Protein AF-A0A427AYY9-F1 (afdb_monomer)

pLDDT: mean 74.45, std 22.21, range [28.59, 97.88]

Solvent-accessible surface area (backbone atoms only — not comparable to full-atom values): 8863 Å² total; per-residue (Å²): 141,77,93,83,83,86,76,81,74,81,71,69,71,65,67,73,61,67,66,52,74,71,54,58,68,61,50,52,57,51,54,48,52,50,50,63,56,51,59,76,70,64,80,89,70,91,90,62,70,50,42,78,85,68,92,80,71,94,70,75,98,59,98,67,84,56,43,71,59,59,67,44,81,47,77,51,76,48,63,39,90,91,44,77,44,35,34,36,39,38,42,37,31,22,34,58,88,79,66,43,79,76,45,77,48,75,48,78,48,75,55,93,66,82,94,49,94,96,49,58,63,70,63,47,53,63,55,55,53,55,66,67,70,77,117

Mean predicted aligned error: 13.27 Å

Organism: Ensete ventricosum (NCBI:txid4639)

Radius of gyration: 23.83 Å; Cα contacts (8 Å, |Δi|>4): 122; chains: 1; bounding box: 73×40×56 Å

Sequence (135 aa):
MDDSSDQEKDINSSSYHHEWVEYASSDDLLARRAQESLKKKLVLEDDFAWGVPSQGLASGDDGSRREKLKYIGGVDISFLKKDPLVSCGALLVLDADTMAVVHEEFEVTRLQVPYVPGFLAFREVCTSSLLYSHQ

Foldseek 3Di:
DDDDDPPPDPPPPPVVVPPCVVVVVVVVVVLVVVCVVVVVVDDDDDPALADQPDPPDPDDDDPSPRHYDFKDKDKDKDADPVHRQWIKIKIFIAGRPPRDTPDIDIDIDGHPDDDDPPRVCVRRVVRVVVVVVVD

InterPro domains:
  IPR007581 Endonuclease V [PF04493] (65-126)
  IPR007581 Endonuclease V [PTHR28511] (11-126)

Nearest PDB structures (foldseek):
  6ozq-assembly1_B  TM=8.750E-01  e=1.635E-06  Mus musculus
  6ozo-assembly1_A  TM=8.698E-01  e=1.443E-06  Mus musculus
  6oze-assembly1_A  TM=8.561E-01  e=2.699E-06  Homo sapiens
  6ozi-assembly1_B  TM=8.891E-01  e=9.581E-05  Ciona intestinalis
  6ozf-assembly1_A  TM=8.448E-01  e=4.811E-05  Thermotoga maritima

Secondary structure (DSSP, 8-state):
------------TTTTTSSSTTTHHHHHHHHHHHHHHHHTT---S---SEE---SS------S--PEEP-EEEEEEEEEETTEEEEEEEEEEEEETTT--EEEEEEEEEE-SS---TT-THHHHHHHHHHHGGG-

Structure (mmCIF, N/CA/C/O backbone):
data_AF-A0A427AYY9-F1
#
_entry.id   AF-A0A427AYY9-F1
#
loop_
_atom_site.group_PDB
_atom_site.id
_atom_site.type_symbol
_atom_site.label_atom_id
_atom_site.label_alt_id
_atom_site.label_comp_id
_atom_site.label_asym_id
_atom_site.label_entity_id
_atom_site.label_seq_id
_atom_site.pdbx_PDB_ins_code
_atom_site.Cartn_x
_atom_site.Cartn_y
_atom_site.Cartn_z
_atom_site.occupancy
_atom_site.B_iso_or_equiv
_atom_site.auth_seq_id
_atom_site.auth_comp_id
_atom_site.auth_asym_id
_atom_site.auth_atom_id
_atom_site.pdbx_PDB_model_num
ATOM 1 N N . MET A 1 1 ? -46.539 -30.674 30.116 1.00 36.81 1 MET A N 1
ATOM 2 C CA . MET A 1 1 ? -46.271 -31.210 28.775 1.00 36.81 1 MET A CA 1
ATOM 3 C C . MET A 1 1 ? -46.635 -30.108 27.791 1.00 36.81 1 MET A C 1
ATOM 5 O O . MET A 1 1 ? -47.792 -30.049 27.404 1.00 36.81 1 MET A O 1
ATOM 9 N N . ASP A 1 2 ? -45.842 -29.109 27.427 1.00 36.94 2 ASP A N 1
ATOM 10 C CA . ASP A 1 2 ? -44.503 -28.557 27.724 1.00 36.94 2 ASP A CA 1
ATOM 11 C C . ASP A 1 2 ? -44.681 -27.057 27.377 1.00 36.94 2 ASP A C 1
ATOM 13 O O . ASP A 1 2 ? -45.418 -26.738 26.446 1.00 36.94 2 ASP A O 1
ATOM 17 N N . ASP A 1 3 ? -44.370 -26.081 28.224 1.00 40.75 3 ASP A N 1
ATOM 18 C CA . ASP A 1 3 ? -43.053 -25.540 28.594 1.00 40.75 3 ASP A CA 1
ATOM 19 C C . ASP A 1 3 ? -42.173 -25.104 27.409 1.00 40.75 3 ASP A C 1
ATOM 21 O O . ASP A 1 3 ? -41.457 -25.914 26.829 1.00 40.75 3 ASP A O 1
ATOM 25 N N . SER A 1 4 ? -42.215 -23.811 27.066 1.00 43.47 4 SER A N 1
ATOM 26 C CA . SER A 1 4 ? -41.038 -22.918 27.062 1.00 43.47 4 SER A CA 1
ATOM 27 C C . SER A 1 4 ? -41.330 -21.644 26.270 1.00 43.47 4 SER A C 1
ATOM 29 O O . SER A 1 4 ? -41.458 -21.632 25.050 1.00 43.47 4 SER A O 1
ATOM 31 N N . SER A 1 5 ? -41.451 -20.556 27.019 1.00 43.19 5 SER A N 1
ATOM 32 C CA . SER A 1 5 ? -41.384 -19.169 26.581 1.00 43.19 5 SER A CA 1
ATOM 33 C C . SER A 1 5 ? -39.963 -18.823 26.130 1.00 43.19 5 SER A C 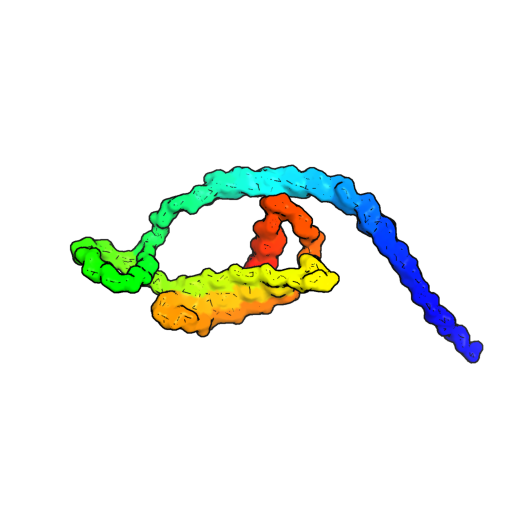1
ATOM 35 O O . SER A 1 5 ? -39.038 -18.893 26.943 1.00 43.19 5 SER A O 1
ATOM 37 N N . ASP A 1 6 ? -39.798 -18.396 24.879 1.00 44.00 6 ASP A N 1
ATOM 38 C CA . ASP A 1 6 ? -38.543 -17.836 24.382 1.00 44.00 6 ASP A CA 1
ATOM 39 C C . ASP A 1 6 ? -38.287 -16.475 25.045 1.00 44.00 6 ASP A C 1
ATOM 41 O O . ASP A 1 6 ? -38.823 -15.435 24.664 1.00 44.00 6 ASP A O 1
ATOM 45 N N . GLN A 1 7 ? -37.477 -16.509 26.102 1.00 39.97 7 GLN A N 1
ATOM 46 C CA . GLN A 1 7 ? -36.834 -15.340 26.683 1.00 39.97 7 GLN A CA 1
ATOM 47 C C . GLN A 1 7 ? -35.759 -14.853 25.708 1.00 39.97 7 GLN A C 1
ATOM 49 O O . GLN A 1 7 ? -34.646 -15.383 25.669 1.00 39.97 7 GLN A O 1
ATOM 54 N N . GLU A 1 8 ? -36.087 -13.820 24.939 1.00 39.59 8 GLU A N 1
ATOM 55 C CA . GLU A 1 8 ? -35.094 -12.971 24.291 1.00 39.59 8 GLU A CA 1
ATOM 56 C C . GLU A 1 8 ? -34.305 -12.274 25.406 1.00 39.59 8 GLU A C 1
ATOM 58 O O . GLU A 1 8 ? -34.783 -11.371 26.091 1.00 39.59 8 GLU A O 1
ATOM 63 N N . LYS A 1 9 ? -33.119 -12.813 25.699 1.00 35.81 9 LYS A N 1
ATOM 64 C CA . LYS A 1 9 ? -32.214 -12.248 26.693 1.00 35.81 9 LYS A CA 1
ATOM 65 C C . LYS A 1 9 ? -31.670 -10.948 26.128 1.00 35.81 9 LYS A C 1
ATOM 67 O O . LYS A 1 9 ? -30.819 -10.979 25.241 1.00 35.81 9 LYS A O 1
ATOM 72 N N . ASP A 1 10 ? -32.128 -9.838 26.691 1.00 38.00 10 ASP A N 1
ATOM 73 C CA . ASP A 1 10 ? -31.485 -8.535 26.586 1.00 38.00 10 ASP A CA 1
ATOM 74 C C . ASP A 1 10 ? -30.020 -8.669 27.024 1.00 38.00 10 ASP A C 1
ATOM 76 O O . ASP A 1 10 ? -29.672 -8.630 28.208 1.00 38.00 10 ASP A O 1
ATOM 80 N N . ILE A 1 11 ? -29.135 -8.891 26.052 1.00 45.34 11 ILE A N 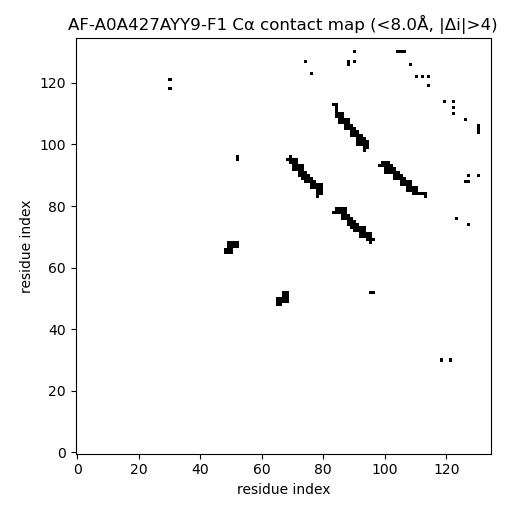1
ATOM 81 C CA . ILE A 1 11 ? -27.696 -8.818 26.259 1.00 45.34 11 ILE A CA 1
ATOM 82 C C . ILE A 1 11 ? -27.409 -7.347 26.523 1.00 45.34 11 ILE A C 1
ATOM 84 O O . ILE A 1 11 ? -27.518 -6.507 25.632 1.00 45.34 11 ILE A O 1
ATOM 88 N N . ASN A 1 12 ? -27.081 -7.052 27.777 1.00 37.91 12 ASN A N 1
ATOM 89 C CA . ASN A 1 12 ? -26.723 -5.738 28.284 1.00 37.91 12 ASN A CA 1
ATOM 90 C C . ASN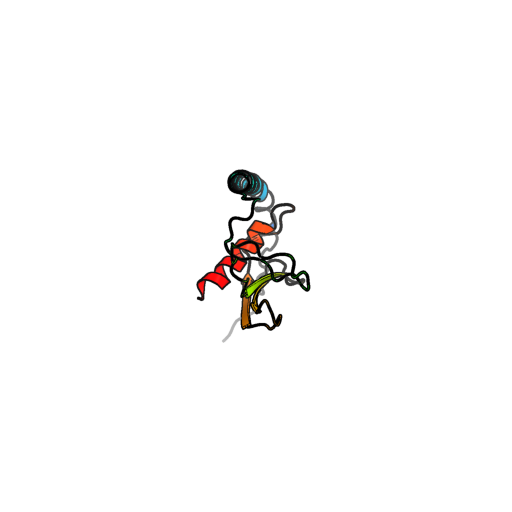 A 1 12 ? -25.547 -5.133 27.486 1.00 37.91 12 ASN A C 1
ATOM 92 O O . ASN A 1 12 ? -24.379 -5.242 27.864 1.00 37.91 12 ASN A O 1
ATOM 96 N N . SER A 1 13 ? -25.867 -4.495 26.358 1.00 34.94 13 SER A N 1
ATOM 97 C CA . SER A 1 13 ? -24.923 -3.900 25.406 1.00 34.94 13 SER A CA 1
ATOM 98 C C . SER A 1 13 ? -24.202 -2.669 25.970 1.00 34.94 13 SER A C 1
ATOM 100 O O . SER A 1 13 ? -23.234 -2.200 25.364 1.00 34.94 13 SER A O 1
ATOM 102 N N . SER A 1 14 ? -24.644 -2.135 27.116 1.00 34.09 14 SER A N 1
ATOM 103 C CA . SER A 1 14 ? -24.042 -0.946 27.726 1.00 34.09 14 SER A CA 1
ATOM 104 C C . SER A 1 14 ? -22.851 -1.266 28.631 1.00 34.09 14 SER A C 1
ATOM 106 O O . SER A 1 14 ? -22.010 -0.396 28.839 1.00 34.09 14 SER A O 1
ATOM 108 N N . SER A 1 15 ? -22.728 -2.504 29.129 1.00 28.59 15 SER A N 1
ATOM 109 C CA . SER A 1 15 ? -21.610 -2.899 30.002 1.00 28.59 15 SER A CA 1
ATOM 110 C C . SER A 1 15 ? -20.285 -2.978 29.241 1.00 28.59 15 SER A C 1
ATOM 112 O O . SER A 1 15 ? -19.253 -2.589 29.771 1.00 28.59 15 SER A O 1
ATOM 114 N N . TYR A 1 16 ? -20.312 -3.414 27.978 1.00 32.84 16 TYR A N 1
ATOM 115 C CA . TYR A 1 16 ? -19.113 -3.504 27.136 1.00 32.84 16 TYR A CA 1
ATOM 116 C C . TYR A 1 16 ? -18.716 -2.172 26.489 1.00 32.84 16 TYR A C 1
ATOM 118 O O . TYR A 1 16 ? -17.617 -2.056 25.960 1.00 32.84 16 TYR A O 1
ATOM 126 N N . HIS A 1 17 ? -19.586 -1.158 26.526 1.00 35.81 17 HIS A N 1
ATOM 127 C CA . HIS A 1 17 ? -19.280 0.159 25.961 1.00 35.81 17 HIS A CA 1
ATOM 128 C C . HIS A 1 17 ? -18.479 1.056 26.909 1.00 35.81 17 HIS A C 1
ATOM 130 O O . HIS A 1 17 ? -17.830 1.990 26.447 1.00 35.81 17 HIS A O 1
ATOM 136 N N . HIS A 1 18 ? -18.504 0.790 28.218 1.00 28.89 18 HIS A N 1
ATOM 137 C CA . HIS A 1 18 ? -17.924 1.703 29.204 1.00 28.89 18 HIS A CA 1
ATOM 138 C C . HIS A 1 18 ? -16.491 1.361 29.637 1.00 28.89 18 HIS A C 1
ATOM 140 O O . HIS A 1 18 ? -15.817 2.228 30.182 1.00 28.89 18 HIS A O 1
ATOM 146 N N . GLU A 1 19 ? -16.002 0.147 29.369 1.00 31.48 19 GLU A N 1
ATOM 147 C CA . GLU A 1 19 ? -14.688 -0.314 29.853 1.00 31.48 19 GLU A CA 1
ATOM 148 C C . GLU A 1 19 ? -13.535 -0.051 28.858 1.00 31.48 19 GLU A C 1
ATOM 150 O O . GLU A 1 19 ? -12.374 0.027 29.245 1.00 31.48 19 GLU A O 1
ATOM 155 N N . TRP A 1 20 ? -13.833 0.182 27.574 1.00 39.44 20 TRP A N 1
ATOM 156 C CA . TRP A 1 20 ? -12.807 0.342 26.528 1.00 39.44 20 TRP A CA 1
ATOM 157 C C . TRP A 1 20 ? -12.458 1.792 26.181 1.00 39.44 20 TRP A C 1
ATOM 159 O O . TRP A 1 20 ? -11.432 2.042 25.549 1.00 39.44 20 TRP A O 1
ATOM 169 N N . VAL A 1 21 ? -13.262 2.760 26.630 1.00 38.88 21 VAL A N 1
ATOM 170 C CA . VAL A 1 21 ? -12.982 4.191 26.410 1.00 38.88 21 VAL A CA 1
ATOM 171 C C . VAL A 1 21 ? -11.769 4.656 27.233 1.00 38.88 21 VAL A C 1
ATOM 173 O O . VAL A 1 21 ? -11.075 5.582 26.825 1.00 38.88 21 VAL A O 1
ATOM 176 N N . GLU A 1 22 ? -11.435 3.966 28.329 1.00 35.72 22 GLU A N 1
ATOM 177 C CA . GLU A 1 22 ? -10.220 4.223 29.120 1.00 35.72 22 GLU A CA 1
ATOM 178 C C . GLU A 1 22 ? -8.982 3.437 28.635 1.00 35.72 22 GLU A C 1
ATOM 180 O O . GLU A 1 22 ? -7.851 3.867 28.864 1.00 35.72 22 GLU A O 1
ATOM 185 N N . TYR A 1 23 ? -9.162 2.330 27.903 1.00 43.50 23 TYR A N 1
ATOM 186 C CA . TYR A 1 23 ? -8.064 1.442 27.485 1.00 43.50 23 TYR A CA 1
ATOM 187 C C . TYR A 1 23 ? -7.332 1.912 26.209 1.00 43.50 23 TYR A C 1
ATOM 189 O O . TYR A 1 23 ? -6.148 1.629 26.032 1.00 43.50 23 TYR A O 1
ATOM 197 N N . ALA A 1 24 ? -7.988 2.714 25.359 1.00 44.81 24 ALA A N 1
ATOM 198 C CA . ALA A 1 24 ? -7.413 3.263 24.119 1.00 44.81 24 ALA A CA 1
ATOM 199 C C . ALA A 1 24 ? -6.213 4.216 24.340 1.00 44.81 24 ALA A C 1
ATOM 201 O O . ALA A 1 24 ? -5.376 4.388 23.460 1.00 44.81 24 ALA A O 1
ATOM 202 N N . SER A 1 25 ? -6.077 4.796 25.538 1.00 49.34 25 SER A N 1
ATOM 203 C CA . SER A 1 25 ? -4.984 5.723 25.882 1.00 49.34 25 SER A CA 1
ATOM 204 C C . SER A 1 25 ? -3.602 5.044 25.942 1.00 49.34 25 SER A C 1
ATOM 206 O O . SER A 1 25 ? -2.574 5.669 25.662 1.00 49.34 25 SER A O 1
ATOM 208 N N . SER A 1 26 ? -3.556 3.749 26.279 1.00 54.66 26 SER A N 1
ATOM 209 C CA . SER A 1 26 ? -2.294 3.003 26.419 1.00 54.66 2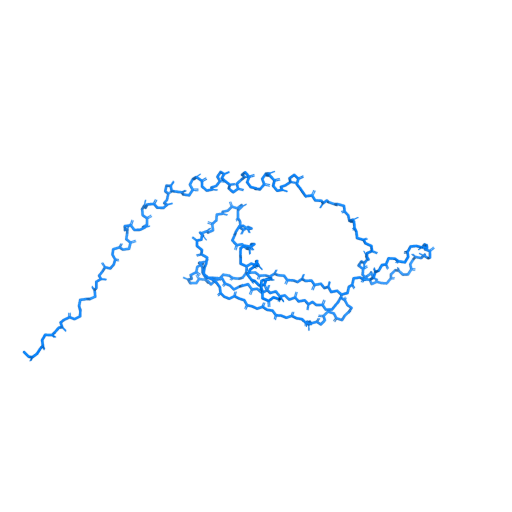6 SER A CA 1
ATOM 210 C C . SER A 1 26 ? -1.749 2.495 25.078 1.00 54.66 26 SER A C 1
ATOM 212 O O . SER A 1 26 ? -0.529 2.473 24.880 1.00 54.66 26 SER A O 1
ATOM 214 N N . ASP A 1 27 ? -2.636 2.161 24.138 1.00 65.88 27 ASP A N 1
ATOM 215 C CA . ASP A 1 27 ? -2.272 1.644 22.814 1.00 65.88 27 ASP A CA 1
ATOM 216 C C . ASP A 1 27 ? -1.740 2.735 21.876 1.00 65.88 27 ASP A C 1
ATOM 218 O O . ASP A 1 27 ? -0.803 2.482 21.115 1.00 65.88 27 ASP A O 1
ATOM 222 N N . ASP A 1 28 ? -2.218 3.976 21.998 1.00 73.81 28 ASP A N 1
ATOM 223 C CA . ASP A 1 28 ? -1.713 5.107 21.209 1.00 73.81 28 ASP A CA 1
ATOM 224 C C . ASP A 1 28 ? -0.221 5.365 21.461 1.00 73.81 28 ASP A C 1
ATOM 226 O O . ASP A 1 28 ? 0.551 5.631 20.536 1.00 73.81 28 ASP A O 1
ATOM 230 N N . LEU A 1 29 ? 0.230 5.263 22.715 1.00 81.88 29 LEU A N 1
ATOM 231 C CA . LEU A 1 29 ? 1.645 5.436 23.054 1.00 81.88 29 LEU A CA 1
ATOM 232 C C . LEU A 1 29 ? 2.505 4.308 22.475 1.00 81.88 29 LEU A C 1
ATOM 234 O O . LEU A 1 29 ? 3.631 4.565 22.038 1.00 81.88 29 LEU A O 1
ATOM 238 N N . LEU A 1 30 ? 1.993 3.074 22.450 1.00 85.94 30 LEU A N 1
ATOM 239 C CA . LEU A 1 30 ? 2.691 1.942 21.846 1.00 85.94 30 LEU A CA 1
ATOM 240 C C . LEU A 1 30 ? 2.753 2.079 20.320 1.00 85.94 30 LEU A C 1
ATOM 242 O O . LEU A 1 30 ? 3.835 1.939 19.746 1.00 85.94 30 LEU A O 1
ATOM 246 N N . ALA A 1 31 ? 1.637 2.429 19.678 1.00 84.81 31 ALA A N 1
ATOM 247 C CA . ALA A 1 31 ? 1.553 2.656 18.238 1.00 84.81 31 ALA A CA 1
ATOM 248 C C . ALA A 1 31 ? 2.484 3.795 17.792 1.00 84.81 31 ALA A C 1
ATOM 250 O O . ALA A 1 31 ? 3.229 3.650 16.818 1.00 84.81 31 ALA A O 1
ATOM 251 N N . ARG A 1 32 ? 2.545 4.894 18.556 1.00 90.94 32 ARG A N 1
ATOM 252 C CA . ARG A 1 32 ? 3.494 5.998 18.319 1.00 90.94 32 ARG A CA 1
ATOM 253 C C . ARG A 1 32 ? 4.941 5.550 18.434 1.00 90.94 32 ARG A C 1
ATOM 255 O O . ARG A 1 32 ? 5.734 5.827 17.539 1.00 90.94 32 ARG A O 1
ATOM 262 N N . ARG A 1 33 ? 5.293 4.821 19.497 1.00 92.06 33 ARG A N 1
ATOM 263 C CA . ARG A 1 33 ? 6.653 4.279 19.665 1.00 92.06 33 ARG A CA 1
ATOM 264 C C . ARG A 1 33 ? 7.027 3.336 18.522 1.00 92.06 33 ARG A C 1
ATOM 266 O O . ARG A 1 33 ? 8.161 3.384 18.045 1.00 92.06 33 ARG A O 1
ATOM 273 N N . ALA A 1 34 ? 6.091 2.506 18.063 1.00 91.12 34 ALA A N 1
ATOM 274 C CA . ALA A 1 34 ? 6.296 1.628 16.917 1.00 91.12 34 ALA A CA 1
ATOM 275 C C . ALA A 1 34 ? 6.541 2.433 15.628 1.00 91.12 34 ALA A C 1
ATOM 277 O O . ALA A 1 34 ? 7.532 2.175 14.942 1.00 91.12 34 ALA A O 1
ATOM 278 N N . GLN A 1 35 ? 5.727 3.457 15.341 1.00 93.00 35 GLN A N 1
ATOM 279 C CA . GLN A 1 35 ? 5.941 4.368 14.206 1.00 93.00 35 GLN A CA 1
ATOM 280 C C . GLN A 1 35 ? 7.302 5.075 14.281 1.00 93.00 35 GLN A C 1
ATOM 282 O O . GLN A 1 35 ? 8.047 5.073 13.304 1.00 93.00 35 GLN A O 1
ATOM 287 N N . GLU A 1 36 ? 7.666 5.642 15.434 1.00 94.81 36 GLU A N 1
ATOM 288 C CA . GLU A 1 36 ? 8.952 6.326 15.638 1.00 94.81 36 GLU A CA 1
ATOM 289 C C . GLU A 1 36 ? 10.150 5.385 15.469 1.00 94.81 36 GLU A 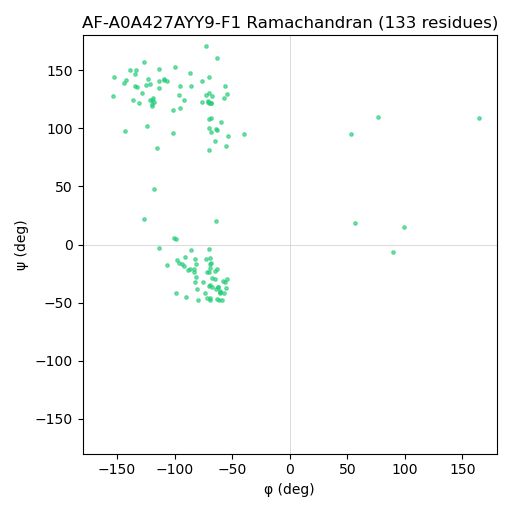C 1
ATOM 291 O O . GLU A 1 36 ? 11.193 5.785 14.945 1.00 94.81 36 GLU A O 1
ATOM 296 N N . SER A 1 37 ? 10.010 4.132 15.902 1.00 94.94 37 SER A N 1
ATOM 297 C CA . SER A 1 37 ? 11.032 3.101 15.736 1.00 94.94 37 SER A CA 1
ATOM 298 C C . SER A 1 37 ? 11.188 2.691 14.269 1.00 94.94 37 SER A C 1
ATOM 300 O O . SER A 1 37 ? 12.307 2.665 13.754 1.00 94.94 37 SER A O 1
ATOM 302 N N . LEU A 1 38 ? 10.078 2.427 13.570 1.00 94.81 38 LEU A N 1
ATOM 303 C CA . LEU A 1 38 ? 10.078 2.014 12.162 1.00 94.81 38 LEU A CA 1
ATOM 304 C C . LEU A 1 38 ? 10.513 3.141 11.224 1.00 94.81 38 LEU A C 1
ATOM 306 O O . LEU A 1 38 ? 11.237 2.884 10.266 1.00 94.81 38 LEU A O 1
ATOM 310 N N . LYS A 1 39 ? 10.173 4.396 11.535 1.00 95.88 39 LYS A N 1
ATOM 311 C CA . LYS A 1 39 ? 10.589 5.571 10.757 1.00 95.88 39 LYS A CA 1
ATOM 312 C C . LYS A 1 39 ? 12.109 5.672 10.605 1.00 95.88 39 LYS A C 1
ATOM 314 O O . LYS A 1 39 ? 12.586 6.122 9.571 1.00 95.88 39 LYS A O 1
ATOM 319 N N . LYS A 1 40 ? 12.879 5.222 11.603 1.00 97.31 40 LYS A N 1
ATOM 320 C CA . LYS A 1 40 ? 14.355 5.210 11.556 1.00 97.31 40 LYS A CA 1
ATOM 321 C C . LYS A 1 40 ? 14.923 4.208 10.547 1.00 97.31 40 LYS A C 1
ATOM 323 O O . LYS A 1 40 ? 16.103 4.284 10.234 1.00 97.31 40 LYS A O 1
ATOM 328 N N . LYS A 1 41 ? 14.104 3.263 10.079 1.00 96.44 41 LYS A N 1
ATOM 329 C CA . LYS A 1 41 ? 14.463 2.231 9.097 1.00 96.44 41 LYS A CA 1
ATOM 330 C C . LYS A 1 41 ? 13.973 2.568 7.684 1.00 96.44 41 LYS A C 1
ATOM 332 O O . LYS A 1 41 ? 14.068 1.724 6.802 1.00 96.44 41 LYS A O 1
ATOM 337 N N . LEU A 1 42 ? 13.406 3.759 7.479 1.00 96.00 42 LEU A N 1
ATOM 338 C CA . LEU A 1 42 ? 12.902 4.188 6.179 1.00 96.00 42 LEU A CA 1
ATOM 339 C C . LEU A 1 42 ? 14.071 4.438 5.218 1.00 96.00 42 LEU A C 1
ATOM 341 O O . LEU A 1 42 ? 14.926 5.279 5.492 1.00 96.00 42 LEU A O 1
ATOM 345 N N . VAL A 1 43 ? 14.079 3.726 4.094 1.00 95.25 43 VAL A N 1
ATOM 346 C CA . VAL A 1 43 ? 15.011 3.940 2.981 1.00 95.25 43 VAL A CA 1
ATOM 347 C C . VAL A 1 43 ? 14.313 4.821 1.946 1.00 95.25 43 VAL A C 1
ATOM 349 O O . VAL A 1 43 ? 13.169 4.552 1.589 1.00 95.25 43 VAL A O 1
ATOM 352 N N . LEU A 1 44 ? 14.972 5.902 1.522 1.00 95.19 44 LEU A N 1
ATOM 353 C CA . LEU A 1 44 ? 14.415 6.913 0.608 1.00 95.19 44 LEU A CA 1
ATOM 354 C C . LEU A 1 44 ? 15.111 6.950 -0.758 1.00 95.19 44 LEU A C 1
ATOM 356 O O . LEU A 1 44 ? 14.724 7.738 -1.616 1.00 95.19 44 LEU A O 1
ATOM 360 N N . GLU A 1 45 ? 16.145 6.136 -0.936 1.00 93.00 45 GLU A N 1
ATOM 361 C CA . GLU A 1 45 ? 16.939 6.062 -2.156 1.00 93.00 45 GLU A CA 1
ATOM 362 C C . GLU A 1 45 ? 16.721 4.697 -2.808 1.00 93.00 45 GLU A C 1
ATOM 364 O O . GLU A 1 45 ? 16.627 3.681 -2.116 1.00 93.00 45 GLU A O 1
ATOM 369 N N . ASP A 1 46 ? 16.627 4.681 -4.136 1.00 88.06 46 ASP A N 1
ATOM 370 C CA . ASP A 1 46 ? 16.465 3.444 -4.891 1.00 88.06 46 ASP A CA 1
ATOM 371 C C . ASP A 1 46 ? 17.767 2.632 -4.867 1.00 88.06 46 ASP A C 1
ATOM 373 O O . ASP A 1 46 ? 18.805 3.094 -5.340 1.00 88.06 46 ASP A O 1
ATOM 377 N N . ASP A 1 47 ? 17.684 1.389 -4.392 1.00 87.19 47 ASP A N 1
ATOM 378 C CA . ASP A 1 47 ? 18.760 0.389 -4.448 1.00 87.19 47 ASP A CA 1
ATOM 379 C C . ASP A 1 47 ? 18.316 -0.824 -5.286 1.00 87.19 47 ASP A C 1
ATOM 381 O O . ASP A 1 47 ? 18.378 -1.983 -4.875 1.00 87.19 47 ASP A O 1
ATOM 385 N N . PHE A 1 48 ? 17.754 -0.546 -6.466 1.00 85.31 48 PHE A N 1
ATOM 386 C CA . PHE A 1 48 ? 17.246 -1.566 -7.380 1.00 85.31 48 PHE A CA 1
ATOM 387 C C . PHE A 1 48 ? 18.072 -1.612 -8.667 1.00 85.31 48 PHE A C 1
ATOM 389 O O . PHE A 1 48 ? 18.338 -0.592 -9.303 1.00 85.31 48 PHE A O 1
ATOM 396 N N . ALA A 1 49 ? 18.420 -2.825 -9.105 1.00 87.19 49 ALA A N 1
ATOM 397 C CA . ALA A 1 49 ? 19.079 -3.048 -10.394 1.00 87.19 49 ALA A CA 1
ATOM 398 C C . ALA A 1 49 ? 18.133 -2.853 -11.595 1.00 87.19 49 ALA A C 1
ATOM 400 O O . ALA A 1 49 ? 18.592 -2.794 -12.738 1.00 87.19 49 ALA A O 1
ATOM 401 N N . TRP A 1 50 ? 16.819 -2.776 -11.348 1.00 87.69 50 TRP A N 1
ATOM 402 C CA . TRP A 1 50 ? 15.794 -2.614 -12.370 1.00 87.69 50 TRP A CA 1
ATOM 403 C C . TRP A 1 50 ? 15.303 -1.167 -12.499 1.00 87.69 50 TRP A C 1
ATOM 405 O O . TRP A 1 50 ? 15.352 -0.385 -11.555 1.00 87.69 50 TRP A O 1
ATOM 415 N N . GLY A 1 51 ? 14.834 -0.804 -13.693 1.00 80.69 51 GLY A N 1
ATOM 416 C CA . GLY A 1 51 ? 14.218 0.487 -13.995 1.00 80.69 51 GLY A CA 1
ATOM 417 C C . GLY A 1 51 ? 12.733 0.360 -14.334 1.00 80.69 51 GLY A C 1
ATOM 418 O O . GLY A 1 51 ? 12.282 -0.655 -14.876 1.00 80.69 51 GLY A O 1
ATOM 419 N N . VAL A 1 52 ? 11.971 1.417 -14.038 1.00 77.06 52 VAL A N 1
ATOM 420 C CA . VAL A 1 52 ? 10.581 1.555 -14.492 1.00 77.06 52 VAL A CA 1
ATOM 421 C C . VAL A 1 52 ? 10.586 1.799 -16.009 1.00 77.06 52 VAL A C 1
ATOM 423 O O . VAL A 1 52 ? 11.320 2.682 -16.465 1.00 77.06 52 VAL A O 1
ATOM 426 N N . PRO A 1 53 ? 9.790 1.062 -16.808 1.00 66.38 53 PRO A N 1
ATOM 427 C CA . PRO A 1 53 ? 9.682 1.296 -18.242 1.00 66.38 53 PRO A CA 1
ATOM 428 C C . PRO A 1 53 ? 9.186 2.724 -18.495 1.00 66.38 53 PRO A C 1
ATOM 430 O O . PRO A 1 53 ? 8.019 3.043 -18.277 1.00 66.38 53 PRO A O 1
ATOM 433 N N . SER A 1 54 ? 10.070 3.620 -18.927 1.00 62.78 54 SER A N 1
ATOM 434 C CA . SER A 1 54 ? 9.668 4.971 -19.315 1.00 62.78 54 SER A CA 1
ATOM 435 C C . SER A 1 54 ? 9.010 4.880 -20.689 1.00 62.78 54 SER A C 1
ATOM 437 O O . SER A 1 54 ? 9.633 4.413 -21.644 1.00 62.78 54 SER A O 1
ATOM 439 N N . GLN A 1 55 ? 7.758 5.324 -20.820 1.00 55.53 55 GLN A N 1
ATOM 440 C CA . GLN A 1 55 ? 7.154 5.505 -22.139 1.00 55.53 55 GLN A CA 1
ATOM 441 C C . GLN A 1 55 ? 7.941 6.587 -22.905 1.00 55.53 55 GLN A C 1
ATOM 443 O O . GLN A 1 55 ? 7.732 7.778 -22.707 1.00 55.53 55 GLN A O 1
ATOM 448 N N . GLY A 1 56 ? 8.860 6.176 -23.783 1.00 52.94 56 GLY A N 1
ATOM 449 C CA . GLY A 1 56 ? 9.269 6.990 -24.933 1.00 52.94 56 GLY A CA 1
ATOM 450 C C . GLY A 1 56 ? 10.558 7.818 -24.862 1.00 52.94 56 GLY A C 1
ATOM 451 O O . GLY A 1 56 ? 10.752 8.637 -25.753 1.00 52.94 56 GLY A O 1
ATOM 452 N N . LEU A 1 57 ? 11.476 7.612 -23.914 1.00 48.75 57 LEU A N 1
ATOM 453 C CA . LEU A 1 57 ? 12.810 8.236 -23.982 1.00 48.75 57 LEU A CA 1
ATOM 454 C C . LEU A 1 57 ? 13.892 7.170 -24.139 1.00 48.75 57 LEU A C 1
ATOM 456 O O . LEU A 1 57 ? 14.538 6.745 -23.187 1.00 48.75 57 LEU A O 1
ATOM 460 N N . ALA A 1 58 ? 14.088 6.754 -25.390 1.00 54.91 58 ALA A N 1
ATOM 461 C CA . ALA A 1 58 ? 15.362 6.208 -25.828 1.00 54.91 58 ALA A CA 1
ATOM 462 C C . ALA A 1 58 ? 16.404 7.332 -25.742 1.00 54.91 58 ALA A C 1
ATOM 464 O O . ALA A 1 58 ? 16.593 8.087 -26.692 1.00 54.91 58 ALA A O 1
ATOM 465 N N . SER A 1 59 ? 17.050 7.466 -24.589 1.00 48.81 59 SER A N 1
ATOM 466 C CA . SER A 1 59 ? 18.155 8.399 -24.405 1.00 48.81 59 SER A CA 1
ATOM 467 C C . SER A 1 59 ? 19.364 7.634 -23.907 1.00 48.81 59 SER A C 1
ATOM 469 O O . SER A 1 59 ? 19.453 7.324 -22.728 1.00 48.81 59 SER A O 1
ATOM 471 N N . GLY A 1 60 ? 20.283 7.383 -24.839 1.00 47.00 60 GLY A N 1
ATOM 472 C CA . GLY A 1 60 ? 21.695 7.169 -24.551 1.00 47.00 60 GLY A CA 1
ATOM 473 C C . GLY A 1 60 ? 22.051 5.803 -23.984 1.00 47.00 60 GLY A C 1
ATOM 474 O O . GLY A 1 60 ? 21.794 5.503 -22.828 1.00 47.00 60 GLY A O 1
ATOM 475 N N . ASP A 1 61 ? 22.719 5.026 -24.826 1.00 57.66 61 ASP A N 1
ATOM 476 C CA . ASP A 1 61 ? 23.704 4.015 -24.462 1.00 57.66 61 ASP A CA 1
ATOM 477 C C . ASP A 1 61 ? 24.605 4.501 -23.305 1.00 57.66 61 ASP A C 1
ATOM 479 O O . ASP A 1 61 ? 25.576 5.223 -23.515 1.00 57.66 61 ASP A O 1
ATOM 483 N N . ASP A 1 62 ? 24.245 4.139 -22.076 1.00 49.47 62 ASP A N 1
ATOM 484 C CA . ASP A 1 62 ? 25.157 4.080 -20.939 1.00 49.47 62 ASP A CA 1
ATOM 485 C C . ASP A 1 62 ? 25.184 2.620 -20.486 1.00 49.47 62 ASP A C 1
ATOM 487 O O . ASP A 1 62 ? 24.141 2.016 -20.229 1.00 49.47 62 ASP A O 1
ATOM 491 N N . GLY A 1 63 ? 26.374 2.024 -20.467 1.00 52.34 63 GLY A N 1
ATOM 492 C CA . GLY A 1 63 ? 26.632 0.580 -20.427 1.00 52.34 63 GLY A CA 1
ATOM 493 C C . GLY A 1 63 ? 26.166 -0.181 -19.176 1.00 52.34 63 GLY A C 1
ATOM 494 O O . GLY A 1 63 ? 26.652 -1.284 -18.931 1.00 52.34 63 GLY A O 1
ATOM 495 N N . SER A 1 64 ? 25.228 0.352 -18.388 1.00 56.16 64 SER A N 1
ATOM 496 C CA . SER A 1 64 ? 24.520 -0.382 -17.339 1.00 56.16 64 SER A CA 1
ATOM 497 C C . SER A 1 64 ? 23.125 -0.780 -17.838 1.00 56.16 64 SER A C 1
ATOM 499 O O . SER A 1 64 ? 22.158 -0.020 -17.808 1.00 56.16 64 SER A O 1
ATOM 501 N N . ARG A 1 65 ? 23.005 -2.009 -18.345 1.00 64.44 65 ARG A N 1
ATOM 502 C CA . ARG A 1 65 ? 21.715 -2.592 -18.734 1.00 64.44 65 ARG A CA 1
ATOM 503 C C . ARG A 1 65 ? 20.899 -2.871 -17.468 1.00 64.44 65 ARG A C 1
ATOM 505 O O . ARG A 1 65 ? 20.909 -3.998 -16.979 1.00 64.44 65 ARG A O 1
ATOM 512 N N . ARG A 1 66 ? 20.231 -1.852 -16.918 1.00 71.38 66 ARG A N 1
ATOM 513 C CA . ARG A 1 66 ? 19.278 -2.039 -15.815 1.00 71.38 66 ARG A CA 1
ATOM 514 C C . ARG A 1 66 ? 18.210 -3.036 -16.247 1.00 71.38 66 ARG A C 1
ATOM 516 O O . ARG A 1 66 ? 17.728 -2.999 -17.383 1.00 71.38 66 ARG A O 1
ATOM 523 N N . GLU A 1 67 ? 17.870 -3.955 -15.354 1.00 84.88 67 GLU A N 1
ATOM 524 C CA . GLU A 1 67 ? 16.795 -4.909 -15.605 1.00 84.88 67 GLU A CA 1
ATOM 525 C C . GLU A 1 67 ? 15.458 -4.168 -15.750 1.00 84.88 67 GLU A C 1
ATOM 527 O O . GLU A 1 67 ? 15.307 -3.016 -15.349 1.00 84.88 67 GLU A O 1
ATOM 532 N N . LYS A 1 68 ? 14.464 -4.804 -16.360 1.00 88.06 68 LYS A N 1
ATOM 533 C CA . LYS A 1 68 ? 13.147 -4.191 -16.535 1.00 88.06 68 LYS A CA 1
ATOM 534 C C . LYS A 1 68 ? 12.219 -4.630 -15.407 1.00 88.06 68 LYS A C 1
ATOM 536 O O . LYS A 1 68 ? 12.178 -5.822 -15.100 1.00 88.06 68 LYS A O 1
ATOM 541 N N . LEU A 1 69 ? 11.451 -3.699 -14.836 1.00 91.75 69 LEU A N 1
ATOM 542 C CA . LEU A 1 69 ? 10.341 -4.039 -13.941 1.00 91.75 69 LEU A CA 1
ATOM 543 C C . LEU A 1 69 ? 9.354 -4.971 -14.663 1.00 91.75 69 LEU A C 1
ATOM 545 O O . LEU A 1 69 ? 8.902 -4.652 -15.759 1.00 91.75 69 LEU A O 1
ATOM 549 N N . LYS A 1 70 ? 9.043 -6.122 -14.057 1.00 92.88 70 LYS A N 1
ATOM 550 C CA . LYS A 1 70 ? 8.166 -7.144 -14.660 1.00 92.88 70 LYS A CA 1
ATOM 551 C C . LYS A 1 70 ? 6.736 -7.074 -14.148 1.00 92.88 70 LYS A C 1
ATOM 553 O O . LYS A 1 70 ? 5.806 -7.205 -14.932 1.00 92.88 70 LYS A O 1
ATOM 558 N N . TYR A 1 71 ? 6.574 -6.860 -12.845 1.00 95.00 71 TYR A N 1
ATOM 559 C CA . TYR A 1 71 ? 5.277 -6.901 -12.187 1.00 95.00 71 TYR A CA 1
ATOM 560 C C . TYR A 1 71 ? 5.095 -5.723 -11.241 1.00 95.00 71 TYR A C 1
ATOM 562 O O . TYR A 1 71 ? 6.057 -5.270 -10.619 1.00 95.00 71 TYR A O 1
ATOM 570 N N . ILE A 1 72 ? 3.857 -5.254 -11.125 1.00 95.50 72 ILE A N 1
ATOM 571 C CA . ILE A 1 72 ? 3.450 -4.183 -10.217 1.00 95.50 72 ILE A CA 1
ATOM 572 C C . ILE A 1 72 ? 2.401 -4.756 -9.268 1.00 95.50 72 ILE A C 1
ATOM 574 O O . ILE A 1 72 ? 1.364 -5.240 -9.713 1.00 95.50 72 ILE A O 1
ATOM 578 N N . GLY A 1 73 ? 2.680 -4.710 -7.967 1.00 95.69 73 GLY A N 1
ATOM 579 C CA . GLY A 1 73 ? 1.719 -5.081 -6.931 1.00 95.69 73 GLY A CA 1
ATOM 580 C C . GLY A 1 73 ? 0.819 -3.903 -6.558 1.00 95.69 73 GLY A C 1
ATOM 581 O O . GLY A 1 73 ? 1.307 -2.788 -6.374 1.00 95.69 73 GLY A O 1
ATOM 582 N N . GLY A 1 74 ? -0.479 -4.153 -6.419 1.00 95.00 74 GLY A N 1
ATOM 583 C CA . GLY A 1 74 ? -1.461 -3.224 -5.867 1.00 95.00 74 GLY A CA 1
ATOM 584 C C . GLY A 1 74 ? -2.146 -3.842 -4.654 1.00 95.00 74 GLY A C 1
ATOM 585 O O . GLY A 1 74 ? -2.476 -5.025 -4.671 1.00 95.00 74 GLY A O 1
ATOM 586 N N . VAL A 1 75 ? -2.357 -3.049 -3.607 1.00 93.81 75 VAL A N 1
ATOM 587 C CA . VAL A 1 75 ? -3.098 -3.465 -2.413 1.00 93.81 75 VAL A CA 1
ATOM 588 C C . VAL A 1 75 ? -4.111 -2.390 -2.040 1.00 93.81 75 VAL A C 1
ATOM 590 O O . VAL A 1 75 ? -3.779 -1.205 -2.058 1.00 93.81 75 VAL A O 1
ATOM 593 N N . ASP A 1 76 ? -5.334 -2.801 -1.722 1.00 94.19 76 ASP A N 1
ATOM 594 C CA . ASP A 1 76 ? -6.391 -1.928 -1.202 1.00 94.19 76 ASP A CA 1
ATOM 595 C C . ASP A 1 76 ? -7.162 -2.636 -0.085 1.00 94.19 76 ASP A C 1
ATOM 597 O O . ASP A 1 76 ? -7.276 -3.864 -0.080 1.00 94.19 76 ASP A O 1
ATOM 601 N N . ILE A 1 77 ? -7.691 -1.869 0.869 1.00 92.12 77 ILE A N 1
ATOM 602 C CA . ILE A 1 77 ? -8.549 -2.388 1.936 1.00 92.12 77 ILE A CA 1
ATOM 603 C C . ILE A 1 77 ? -9.800 -1.526 2.036 1.00 92.12 77 ILE A C 1
ATOM 605 O O . ILE A 1 77 ? -9.755 -0.332 2.324 1.00 92.12 77 ILE A O 1
ATOM 609 N N . SER A 1 78 ? -10.947 -2.176 1.876 1.00 92.50 78 SER A N 1
ATOM 610 C CA . SER A 1 78 ? -12.260 -1.551 1.979 1.00 92.50 78 SER A CA 1
ATOM 611 C C . SER A 1 78 ? -12.994 -2.007 3.239 1.00 92.50 78 SER A C 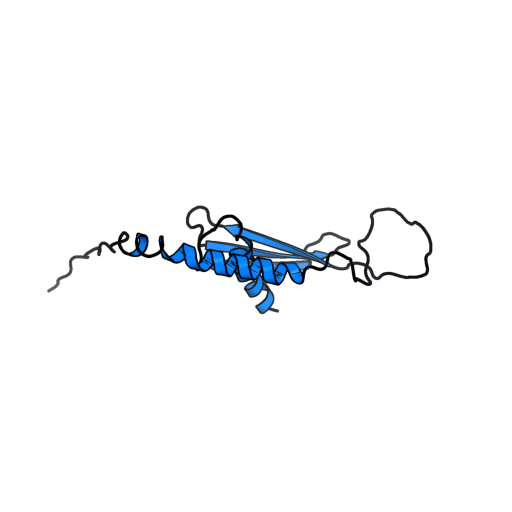1
ATOM 613 O O . SER A 1 78 ? -12.953 -3.177 3.609 1.00 92.50 78 SER A O 1
ATOM 615 N N . PHE A 1 79 ? -13.716 -1.090 3.888 1.00 91.44 79 PHE A N 1
ATOM 616 C CA . PHE A 1 79 ? -14.478 -1.359 5.114 1.00 91.44 79 PHE A CA 1
ATOM 617 C C . PHE A 1 79 ? -15.983 -1.405 4.854 1.00 91.44 79 PHE A C 1
ATOM 619 O O . PHE A 1 79 ? -16.536 -0.577 4.120 1.00 91.44 79 PHE A O 1
ATOM 626 N N . LEU A 1 80 ? -16.677 -2.338 5.504 1.00 93.38 80 LEU A N 1
ATOM 627 C CA . LEU A 1 80 ? -18.127 -2.429 5.413 1.00 93.38 80 LEU A CA 1
ATOM 628 C C . LEU A 1 80 ? -18.778 -1.256 6.162 1.00 93.38 80 LEU A C 1
ATOM 630 O O . LEU A 1 80 ? -18.621 -1.096 7.366 1.00 93.38 80 LEU A O 1
ATOM 634 N N . LYS A 1 81 ? -19.602 -0.462 5.469 1.00 91.75 81 LYS A N 1
ATOM 635 C CA . LYS A 1 81 ? -20.262 0.721 6.064 1.00 91.75 81 LYS A CA 1
ATOM 636 C C . LYS A 1 81 ? -21.128 0.407 7.290 1.00 91.75 81 LYS A C 1
ATOM 638 O O . LYS A 1 81 ? -21.295 1.263 8.148 1.00 91.75 81 LYS A O 1
ATOM 643 N N . LYS A 1 82 ? -21.726 -0.788 7.328 1.00 94.06 82 LYS A N 1
ATOM 644 C CA . LYS A 1 82 ? -22.617 -1.226 8.413 1.00 94.06 82 LYS A CA 1
ATOM 645 C C . LYS A 1 82 ? -21.857 -1.750 9.635 1.00 94.06 82 LYS A C 1
ATOM 647 O O . LYS A 1 82 ? -22.387 -1.659 10.733 1.00 94.06 82 LYS A O 1
ATOM 652 N N . ASP A 1 83 ? -20.653 -2.287 9.436 1.00 90.75 83 ASP A N 1
ATOM 653 C CA . ASP A 1 83 ? -19.762 -2.754 10.502 1.00 90.75 83 ASP A CA 1
ATOM 654 C C . ASP A 1 83 ? -18.309 -2.428 10.105 1.00 90.75 83 ASP A C 1
ATOM 656 O O . ASP A 1 83 ? -17.704 -3.181 9.338 1.00 90.75 83 ASP A O 1
ATOM 660 N N . PRO A 1 84 ? -17.728 -1.319 10.602 1.00 87.19 84 PRO A N 1
ATOM 661 C CA . PRO A 1 84 ? -16.384 -0.890 10.225 1.00 87.19 84 PRO A CA 1
ATOM 662 C C . PRO A 1 84 ? -15.277 -1.801 10.774 1.00 87.19 84 PRO A C 1
ATOM 664 O O . PRO A 1 84 ? -14.106 -1.565 10.465 1.00 87.19 84 PRO A O 1
ATOM 667 N N . LEU A 1 85 ? -15.610 -2.812 11.587 1.00 88.81 85 LEU A N 1
ATOM 668 C CA . LEU A 1 85 ? -14.681 -3.871 11.982 1.00 88.81 85 LEU A CA 1
ATOM 669 C C . LEU A 1 85 ? -14.559 -4.954 10.909 1.00 88.81 85 LEU A C 1
ATOM 671 O O . LEU A 1 85 ? -13.596 -5.710 10.939 1.00 88.81 85 LEU A O 1
ATOM 675 N N . VAL A 1 86 ? -15.490 -5.037 9.959 1.00 91.12 86 VAL A N 1
ATOM 676 C CA . VAL A 1 86 ? -15.388 -5.949 8.816 1.00 91.12 86 VAL A CA 1
ATOM 677 C C . VAL A 1 86 ? -14.708 -5.225 7.660 1.00 91.12 86 VAL A C 1
ATOM 679 O O . VAL A 1 86 ? -15.171 -4.171 7.210 1.00 91.12 86 VAL A O 1
ATOM 682 N N . SER A 1 87 ? -13.623 -5.806 7.159 1.00 91.50 87 SER A N 1
ATOM 683 C CA . SER A 1 87 ? -12.891 -5.312 5.998 1.00 91.50 87 SER A CA 1
ATOM 684 C C . SER A 1 87 ? -12.708 -6.392 4.943 1.00 91.50 87 SER A C 1
ATOM 686 O O . SER A 1 87 ? -12.740 -7.583 5.241 1.00 91.50 87 SER A O 1
ATOM 688 N N . CYS A 1 88 ? -12.501 -5.958 3.707 1.00 92.75 88 CYS A N 1
ATOM 689 C CA . CYS A 1 88 ? -12.033 -6.786 2.610 1.00 92.75 88 CYS A CA 1
ATOM 690 C C . CYS A 1 88 ? -10.707 -6.211 2.119 1.00 92.75 88 CYS A C 1
ATOM 692 O O . CYS A 1 88 ? -10.674 -5.053 1.698 1.00 92.75 88 CYS A O 1
ATOM 694 N N . GLY A 1 89 ? -9.639 -7.000 2.191 1.00 92.31 89 GLY A N 1
ATOM 695 C CA . GLY A 1 89 ? -8.384 -6.708 1.509 1.00 92.31 89 GLY A CA 1
ATOM 696 C C . GLY A 1 89 ? -8.409 -7.240 0.081 1.00 92.31 89 GLY A C 1
ATOM 697 O O . GLY A 1 89 ? -9.043 -8.261 -0.185 1.00 92.31 89 GLY A O 1
ATOM 698 N N . ALA A 1 90 ? -7.734 -6.538 -0.820 1.00 93.75 90 ALA A N 1
ATOM 699 C CA . ALA A 1 90 ? -7.485 -6.949 -2.192 1.00 93.75 90 ALA A CA 1
ATOM 700 C C . ALA A 1 90 ? -5.987 -6.824 -2.484 1.00 93.75 90 ALA A C 1
ATOM 702 O O . ALA A 1 90 ? -5.400 -5.771 -2.225 1.00 93.75 90 ALA A O 1
ATOM 703 N N . LEU A 1 91 ? -5.386 -7.875 -3.037 1.00 94.62 91 LEU A N 1
ATOM 704 C CA . LEU A 1 91 ? -4.021 -7.899 -3.555 1.00 94.62 91 LEU A CA 1
ATOM 705 C C . LEU A 1 91 ? -4.080 -8.239 -5.044 1.00 94.62 91 LEU A C 1
ATOM 707 O O . LEU A 1 91 ? -4.627 -9.268 -5.428 1.00 94.62 91 LEU A O 1
ATOM 711 N N . LEU A 1 92 ? -3.498 -7.389 -5.881 1.00 96.56 92 LEU A N 1
ATOM 712 C CA . LEU A 1 92 ? -3.404 -7.592 -7.324 1.00 96.56 92 LEU A CA 1
ATOM 713 C C . LEU A 1 92 ? -1.942 -7.555 -7.752 1.00 96.56 92 LEU A C 1
ATOM 715 O O . LEU A 1 92 ? -1.169 -6.731 -7.266 1.00 96.56 92 LEU A O 1
ATOM 719 N N . VAL A 1 93 ? -1.572 -8.396 -8.712 1.00 97.50 93 VAL A N 1
ATOM 720 C CA . VAL A 1 93 ? -0.292 -8.301 -9.420 1.00 97.50 93 VAL A CA 1
ATOM 721 C C . VAL A 1 93 ? -0.586 -8.070 -10.890 1.00 97.50 93 VAL A C 1
ATOM 723 O O . VAL A 1 93 ? -1.334 -8.829 -11.507 1.00 97.50 93 VAL A O 1
ATOM 726 N N . LEU A 1 94 ? -0.005 -7.014 -11.448 1.00 97.44 94 LEU A N 1
ATOM 727 C CA . LEU A 1 94 ? -0.148 -6.630 -12.844 1.00 97.44 94 LEU A CA 1
ATOM 728 C C . LEU A 1 94 ? 1.162 -6.890 -13.581 1.00 97.44 94 LEU A C 1
ATOM 730 O O . LEU A 1 94 ? 2.235 -6.639 -13.036 1.00 97.44 94 LEU A O 1
ATOM 734 N N . ASP A 1 95 ? 1.084 -7.340 -14.828 1.00 95.81 95 ASP A N 1
ATOM 735 C CA . ASP A 1 95 ? 2.216 -7.286 -15.753 1.00 95.81 95 ASP A CA 1
ATOM 736 C C . ASP A 1 95 ? 2.532 -5.820 -16.098 1.00 95.81 95 ASP A C 1
ATOM 738 O O . ASP A 1 95 ? 1.646 -5.057 -16.486 1.00 95.81 95 ASP A O 1
ATOM 742 N N . ALA A 1 96 ? 3.790 -5.410 -15.932 1.00 92.12 96 ALA A N 1
ATOM 743 C CA . ALA A 1 96 ? 4.186 -4.003 -16.017 1.00 92.12 96 ALA A CA 1
ATOM 744 C C . ALA A 1 96 ? 4.105 -3.419 -17.440 1.00 92.12 96 ALA A C 1
ATOM 746 O O . ALA A 1 96 ? 4.046 -2.198 -17.590 1.00 92.12 96 ALA A O 1
ATOM 747 N N . ASP A 1 97 ? 4.107 -4.266 -18.473 1.00 91.00 97 ASP A N 1
ATOM 748 C CA . ASP A 1 97 ? 4.054 -3.838 -19.873 1.00 91.00 97 ASP A CA 1
ATOM 749 C C . ASP A 1 97 ? 2.627 -3.711 -20.388 1.00 91.00 97 ASP A C 1
ATOM 751 O O . ASP A 1 97 ? 2.277 -2.744 -21.067 1.00 91.00 97 ASP A O 1
ATOM 755 N N . THR A 1 98 ? 1.808 -4.708 -20.079 1.00 94.12 98 THR A N 1
ATOM 756 C CA . THR A 1 98 ? 0.439 -4.822 -20.585 1.00 94.12 98 THR A CA 1
ATOM 757 C C . THR A 1 98 ? -0.592 -4.223 -19.638 1.00 94.12 98 THR A C 1
ATOM 759 O O . THR A 1 98 ? -1.720 -3.974 -20.062 1.00 94.12 98 THR A O 1
ATOM 762 N N . MET A 1 99 ? -0.225 -4.001 -18.370 1.00 94.94 99 MET A N 1
ATOM 763 C CA . MET A 1 99 ? -1.134 -3.657 -17.271 1.00 94.94 99 MET A CA 1
ATOM 764 C C . MET A 1 99 ? -2.254 -4.692 -17.062 1.00 94.94 99 MET A C 1
ATOM 766 O O . MET A 1 99 ? -3.270 -4.396 -16.434 1.00 94.94 99 MET A O 1
ATOM 770 N N . ALA A 1 100 ? -2.088 -5.912 -17.582 1.00 97.31 100 ALA A N 1
ATOM 771 C CA . ALA A 1 100 ? -3.027 -7.001 -17.362 1.00 97.31 100 ALA A CA 1
ATOM 772 C C . ALA A 1 100 ? -2.848 -7.582 -15.954 1.00 97.31 100 ALA A C 1
ATOM 774 O O . ALA A 1 100 ? -1.720 -7.751 -15.487 1.00 97.31 100 ALA A O 1
ATOM 775 N N . VAL A 1 101 ? -3.956 -7.925 -15.292 1.00 97.81 101 VAL A N 1
ATOM 776 C CA . VAL A 1 101 ? -3.930 -8.647 -14.013 1.00 97.81 101 VAL A CA 1
ATOM 777 C C . VAL A 1 101 ? -3.419 -10.064 -14.264 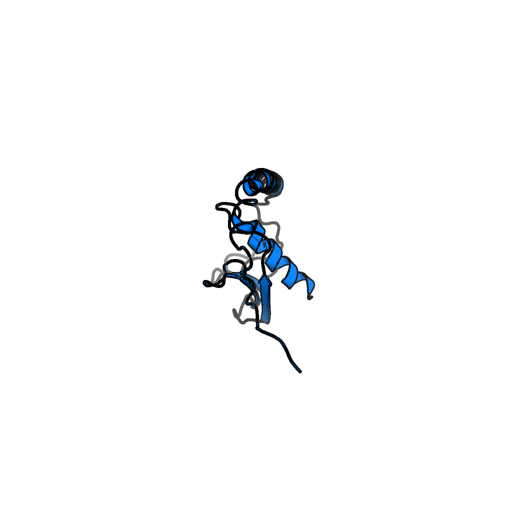1.00 97.81 101 VAL A C 1
ATOM 779 O O . VAL A 1 101 ? -3.995 -10.806 -15.060 1.00 97.81 101 VAL A O 1
ATOM 782 N N . VAL A 1 102 ? -2.331 -10.430 -13.590 1.00 97.88 102 VAL A N 1
ATOM 783 C CA . VAL A 1 102 ? -1.733 -11.773 -13.640 1.00 97.88 102 VAL A CA 1
ATOM 784 C C . VAL A 1 102 ? -1.978 -12.572 -12.361 1.00 97.88 102 VAL A C 1
ATOM 786 O O . VAL A 1 102 ? -1.848 -13.794 -12.376 1.00 97.88 102 VAL A O 1
ATOM 789 N N . HIS A 1 103 ? -2.346 -11.903 -11.266 1.00 97.19 103 HIS A N 1
ATOM 790 C CA . HIS A 1 103 ? -2.752 -12.530 -10.012 1.00 97.19 103 HIS A CA 1
ATOM 791 C C . HIS A 1 103 ? -3.710 -11.617 -9.244 1.00 97.19 103 HIS A C 1
ATOM 793 O O . HIS A 1 103 ? -3.535 -10.396 -9.250 1.00 97.19 103 HIS A O 1
ATOM 799 N N . GLU A 1 104 ? -4.688 -12.217 -8.572 1.00 96.50 104 GLU A N 1
ATOM 800 C CA . GLU A 1 104 ? -5.625 -11.532 -7.689 1.00 96.50 104 GLU A CA 1
ATOM 801 C C . GLU A 1 104 ? -5.970 -12.400 -6.479 1.00 96.50 104 GLU A C 1
ATOM 803 O O . GLU A 1 104 ? -6.179 -13.607 -6.606 1.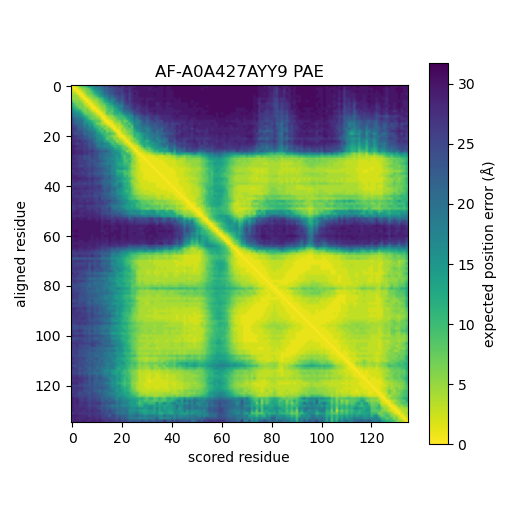00 96.50 104 GLU A O 1
ATOM 808 N N . GLU A 1 105 ? -6.049 -11.769 -5.313 1.00 94.50 105 GLU A N 1
ATOM 809 C CA . GLU A 1 105 ? -6.473 -12.396 -4.069 1.00 94.50 105 GLU A CA 1
ATOM 810 C C . GLU A 1 105 ? -7.313 -11.413 -3.249 1.00 94.50 105 GLU A C 1
ATOM 812 O O . GLU A 1 105 ? -7.038 -10.209 -3.209 1.00 94.50 105 GLU A O 1
ATOM 817 N N . PHE A 1 106 ? -8.352 -11.932 -2.598 1.00 92.81 106 PHE A N 1
ATOM 818 C CA . PHE A 1 106 ? -9.265 -11.155 -1.770 1.00 92.81 106 PHE A CA 1
ATOM 819 C C . PHE A 1 106 ? -9.509 -11.877 -0.455 1.00 92.81 106 PHE A C 1
ATOM 821 O O . PHE A 1 106 ? -9.791 -13.075 -0.446 1.00 92.81 106 PHE A O 1
ATOM 828 N N . GLU A 1 107 ? -9.490 -11.133 0.645 1.00 90.25 107 GLU A N 1
ATOM 829 C CA . GLU A 1 107 ? -9.727 -11.697 1.969 1.00 90.25 107 GLU A CA 1
ATOM 830 C C . GLU A 1 107 ? -10.662 -10.807 2.778 1.00 90.25 107 GLU A C 1
ATOM 832 O O . GLU A 1 107 ? -10.404 -9.619 2.985 1.00 90.25 107 GLU A O 1
ATOM 837 N N . VAL A 1 108 ? -11.757 -11.402 3.254 1.00 92.00 108 VAL A N 1
ATOM 838 C CA . VAL A 1 108 ? -12.689 -10.752 4.173 1.00 92.00 108 VAL A CA 1
ATOM 839 C C . VAL A 1 108 ? -12.329 -11.147 5.595 1.00 92.00 108 VAL A C 1
ATOM 841 O O . VAL A 1 108 ? -12.463 -12.312 5.966 1.00 92.00 108 VAL A O 1
ATOM 844 N N . THR A 1 109 ? -11.958 -10.159 6.403 1.00 87.44 109 THR A N 1
ATOM 845 C CA . THR A 1 109 ? -11.501 -10.371 7.777 1.00 87.44 109 THR A CA 1
ATOM 846 C C . THR A 1 109 ? -12.180 -9.399 8.733 1.00 87.44 109 THR A C 1
ATOM 848 O O . THR A 1 109 ? -12.583 -8.289 8.372 1.00 87.44 109 THR A O 1
ATOM 851 N N . ARG A 1 110 ? -12.354 -9.843 9.982 1.00 88.88 110 ARG A N 1
ATOM 852 C CA . ARG A 1 110 ? -12.881 -9.018 11.068 1.00 88.88 110 ARG A CA 1
ATOM 853 C C . ARG A 1 110 ? -11.742 -8.532 11.954 1.00 88.88 110 ARG A C 1
ATOM 855 O O . ARG A 1 110 ? -11.079 -9.319 12.628 1.00 88.88 110 ARG A O 1
ATOM 862 N N . LEU A 1 111 ? -11.544 -7.224 11.966 1.00 84.88 111 LEU A N 1
ATOM 863 C CA . LEU A 1 111 ? -10.541 -6.554 12.772 1.00 84.88 111 LEU A CA 1
ATOM 864 C C . LEU A 1 111 ? -10.889 -6.602 14.257 1.00 84.88 111 LEU A C 1
ATOM 866 O O . LEU A 1 111 ? -12.046 -6.469 14.656 1.00 84.88 111 LEU A O 1
ATOM 870 N N . GLN A 1 112 ? -9.845 -6.726 15.070 1.00 81.44 112 GLN A N 1
ATOM 871 C CA . GLN A 1 112 ? -9.941 -6.707 16.530 1.00 81.44 112 GLN A CA 1
ATOM 872 C C . GLN A 1 112 ? -9.791 -5.295 17.114 1.00 81.44 112 GLN A C 1
ATOM 874 O O . GLN A 1 112 ? -10.043 -5.095 18.296 1.00 81.44 112 GLN A O 1
ATOM 879 N N . VAL A 1 113 ? -9.383 -4.315 16.295 1.00 77.94 113 VAL A N 1
ATOM 880 C CA . VAL A 1 113 ? -9.066 -2.952 16.742 1.00 77.94 113 VAL A CA 1
ATOM 881 C C . VAL A 1 113 ? -9.871 -1.889 15.975 1.00 77.94 113 VAL A C 1
ATOM 883 O O . VAL A 1 113 ? -10.025 -1.989 14.746 1.00 77.94 113 VAL A O 1
ATOM 886 N N . PRO A 1 114 ? -10.395 -0.860 16.672 1.00 81.88 114 PRO A N 1
ATOM 887 C CA . PRO A 1 114 ? -11.128 0.234 16.047 1.00 81.88 114 PRO A CA 1
ATOM 888 C C . PRO A 1 114 ? -10.196 1.178 15.273 1.00 81.88 114 PRO A C 1
ATOM 890 O O . PRO A 1 114 ? -8.971 1.102 15.346 1.00 81.88 114 PRO A O 1
ATOM 893 N N . TYR A 1 115 ? -10.792 2.091 14.507 1.00 83.31 115 TYR A N 1
ATOM 894 C CA . TYR A 1 115 ? -10.048 3.158 13.844 1.00 83.31 115 TYR A CA 1
ATOM 895 C C . TYR A 1 115 ? -9.568 4.215 14.843 1.00 83.31 115 TYR A C 1
ATOM 897 O O . TYR A 1 115 ? -10.377 4.782 15.575 1.00 83.31 115 TYR A O 1
ATOM 905 N N . VAL A 1 116 ? -8.272 4.534 14.788 1.00 86.12 116 VAL A N 1
ATOM 906 C CA . VAL A 1 116 ? -7.671 5.675 15.484 1.00 86.12 116 VAL A CA 1
ATOM 907 C C . VAL A 1 116 ? -7.005 6.598 14.450 1.00 86.12 116 VAL A C 1
ATOM 909 O O . VAL A 1 116 ? -6.156 6.133 13.676 1.00 86.12 116 VAL A O 1
ATOM 912 N N . PRO A 1 117 ? -7.364 7.897 14.393 1.00 88.44 117 PRO A N 1
ATOM 913 C CA . PRO A 1 117 ? -6.732 8.851 13.485 1.00 88.44 117 PRO A CA 1
ATOM 914 C C . PRO A 1 117 ? -5.206 8.885 13.645 1.00 88.44 117 PRO A C 1
ATOM 916 O O . PRO A 1 117 ? -4.695 9.030 14.749 1.00 8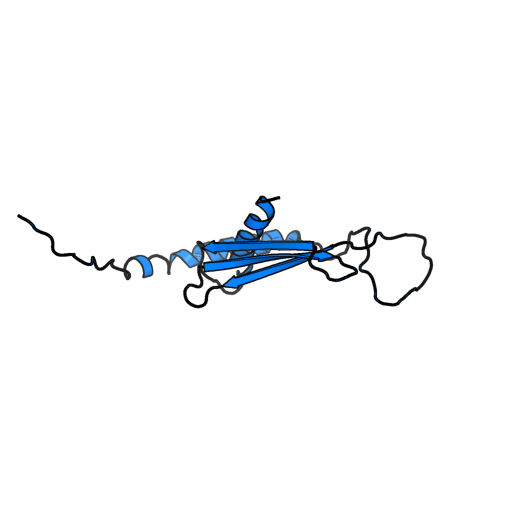8.44 117 PRO A O 1
ATOM 919 N N . GLY A 1 118 ? -4.474 8.761 12.534 1.00 89.69 118 GLY A N 1
ATOM 920 C CA . GLY A 1 118 ? -3.002 8.715 12.528 1.00 89.69 118 GLY A CA 1
ATOM 921 C C . GLY A 1 118 ? -2.386 7.312 12.650 1.00 89.69 118 GLY A C 1
ATOM 922 O O . GLY A 1 118 ? -1.178 7.172 12.456 1.00 89.69 118 GLY A O 1
ATOM 923 N N . PHE A 1 119 ? -3.195 6.269 12.884 1.00 89.00 119 PHE A N 1
ATOM 924 C CA . PHE A 1 119 ? -2.729 4.883 13.076 1.00 89.00 119 PHE A CA 1
ATOM 925 C C . PHE A 1 119 ? -3.411 3.865 12.148 1.00 89.00 119 PHE A C 1
ATOM 927 O O . PHE A 1 119 ? -3.407 2.667 12.422 1.00 89.00 119 PHE A O 1
ATOM 934 N N . LEU A 1 120 ? -3.967 4.312 11.017 1.00 89.75 120 LEU A N 1
ATOM 935 C CA . LEU A 1 120 ? -4.666 3.441 10.062 1.00 89.75 120 LEU A CA 1
ATOM 936 C C . LEU A 1 120 ? -3.805 2.260 9.577 1.00 89.75 120 LEU A C 1
ATOM 938 O O . LEU A 1 120 ? -4.301 1.140 9.487 1.00 89.75 120 LEU A O 1
ATOM 942 N N . ALA A 1 121 ? -2.503 2.484 9.376 1.00 88.31 121 ALA A N 1
ATOM 943 C CA . ALA A 1 121 ? -1.560 1.458 8.930 1.00 88.31 121 ALA A CA 1
ATOM 944 C C . ALA A 1 121 ? -1.555 0.192 9.814 1.00 88.31 121 ALA A C 1
ATOM 946 O O . ALA A 1 121 ? -1.329 -0.903 9.309 1.00 88.31 121 ALA A O 1
ATOM 947 N N . PHE A 1 122 ? -1.851 0.302 11.115 1.00 85.62 122 PHE A N 1
ATOM 948 C CA . PHE A 1 122 ? -1.915 -0.859 12.014 1.00 85.62 122 PHE A CA 1
ATOM 949 C C . PHE A 1 122 ? -3.140 -1.751 11.759 1.00 85.62 122 PHE A C 1
ATOM 951 O O . PHE A 1 122 ? -3.104 -2.941 12.064 1.00 85.62 122 PHE A O 1
ATOM 958 N N . ARG A 1 123 ? -4.207 -1.202 11.164 1.00 84.50 123 ARG A N 1
ATOM 959 C CA . ARG A 1 123 ? -5.377 -1.970 10.703 1.00 84.50 123 ARG A CA 1
ATOM 960 C C . ARG A 1 123 ? -5.105 -2.630 9.355 1.00 84.50 123 ARG A C 1
ATOM 962 O O . ARG A 1 123 ? -5.518 -3.762 9.121 1.00 84.50 123 ARG A O 1
ATOM 969 N N . GLU A 1 124 ? -4.398 -1.917 8.487 1.00 83.44 124 GLU A N 1
ATOM 970 C CA . GLU A 1 124 ? -4.196 -2.324 7.100 1.00 83.44 124 GLU A CA 1
ATOM 971 C C . GLU A 1 124 ? -3.102 -3.384 6.951 1.00 83.44 124 GLU A C 1
ATOM 973 O O . GLU A 1 124 ? -3.343 -4.431 6.359 1.00 83.44 124 GLU A O 1
ATOM 978 N N . VAL A 1 125 ? -1.936 -3.190 7.578 1.00 79.69 125 VAL A N 1
ATOM 979 C CA . VAL A 1 125 ? -0.805 -4.133 7.470 1.00 79.69 125 VAL A CA 1
ATOM 980 C C . VAL A 1 125 ? -1.154 -5.514 8.034 1.00 79.69 125 VAL A C 1
ATOM 982 O O . VAL A 1 125 ? -0.741 -6.521 7.468 1.00 79.69 125 VAL A O 1
ATOM 985 N N . CYS A 1 126 ? -1.946 -5.570 9.110 1.00 66.94 126 CYS A N 1
ATOM 986 C CA . CYS A 1 126 ? -2.383 -6.826 9.724 1.00 66.94 126 CYS A CA 1
ATOM 987 C C . CYS A 1 126 ? -3.268 -7.655 8.773 1.00 66.94 126 CYS A C 1
ATOM 989 O O . CYS A 1 126 ? -3.118 -8.871 8.684 1.00 66.94 126 CYS A O 1
ATOM 991 N N . THR A 1 127 ? -4.140 -6.988 8.010 1.00 60.16 127 THR A N 1
ATOM 992 C CA . THR A 1 127 ? -4.996 -7.651 7.015 1.00 60.16 127 THR A CA 1
ATOM 993 C C . THR A 1 127 ? -4.168 -8.100 5.811 1.00 60.16 127 THR A C 1
ATOM 995 O O . THR A 1 127 ? -4.260 -9.247 5.395 1.00 60.16 127 THR A O 1
ATOM 998 N N . SER A 1 128 ? -3.287 -7.239 5.291 1.00 56.91 128 SER A N 1
ATOM 999 C CA . SER A 1 128 ? -2.462 -7.580 4.126 1.00 56.91 128 SER A CA 1
ATOM 1000 C C . SER A 1 128 ? -1.466 -8.710 4.399 1.00 56.91 128 SER A C 1
ATOM 1002 O O . SER A 1 128 ? -1.137 -9.456 3.484 1.00 56.91 128 SER A O 1
ATOM 1004 N N . SER A 1 129 ? -0.976 -8.867 5.635 1.00 60.34 129 SER A N 1
ATOM 1005 C CA . SER A 1 129 ? -0.058 -9.964 5.975 1.00 60.34 129 SER A CA 1
ATOM 1006 C C . SER A 1 129 ? -0.678 -11.362 5.864 1.00 60.34 129 SER A C 1
ATOM 1008 O O . SER A 1 129 ? 0.065 -12.323 5.681 1.00 60.34 129 SER A O 1
ATOM 1010 N N . LEU A 1 130 ? -2.007 -11.480 5.950 1.00 57.00 130 LEU A N 1
ATOM 1011 C CA . LEU A 1 130 ? -2.714 -12.757 5.818 1.00 57.00 130 LEU A CA 1
ATOM 1012 C C . LEU A 1 130 ? -2.741 -13.229 4.355 1.00 57.00 130 LEU A C 1
ATOM 1014 O O . LEU A 1 130 ? -2.380 -14.376 4.094 1.00 57.00 130 LEU A O 1
ATOM 1018 N N . LEU A 1 131 ? -2.971 -12.315 3.408 1.00 55.16 131 LEU A N 1
ATOM 1019 C CA . LEU A 1 131 ? -2.873 -12.572 1.962 1.00 55.16 131 LEU A CA 1
ATOM 1020 C C . LEU A 1 131 ? -1.482 -13.105 1.554 1.00 55.16 131 LEU A C 1
ATOM 1022 O O . LEU A 1 131 ? -1.356 -14.075 0.818 1.00 55.16 131 LEU A O 1
ATOM 1026 N N . TYR A 1 132 ? -0.397 -12.554 2.112 1.00 57.56 132 TYR A N 1
ATOM 1027 C CA . TYR A 1 132 ? 0.962 -13.048 1.818 1.00 57.56 132 TYR A CA 1
ATOM 1028 C C . TYR A 1 132 ? 1.266 -14.445 2.380 1.00 57.56 132 TYR A C 1
ATOM 1030 O O . TYR A 1 132 ? 2.247 -15.058 1.965 1.00 57.56 132 TYR A O 1
ATOM 1038 N N . SER A 1 133 ? 0.474 -14.946 3.331 1.00 57.38 133 SER A N 1
ATOM 1039 C CA . SER A 1 133 ? 0.721 -16.239 3.982 1.00 57.38 133 SER A CA 1
ATOM 1040 C C . SER A 1 133 ? 0.142 -17.443 3.227 1.00 57.38 133 SER A C 1
ATOM 1042 O O . SER A 1 133 ? 0.391 -18.583 3.622 1.00 57.38 133 SER A O 1
ATOM 1044 N N . HIS A 1 134 ? -0.590 -17.200 2.134 1.00 54.75 134 HIS A N 1
ATOM 1045 C CA . HIS A 1 134 ? -1.221 -18.225 1.298 1.00 54.75 134 HIS A CA 1
ATOM 1046 C C . HIS A 1 134 ? -0.435 -18.597 0.019 1.00 54.75 134 HIS A C 1
ATOM 1048 O O . HIS A 1 134 ? -0.915 -19.432 -0.752 1.00 54.75 134 HIS A O 1
ATOM 1054 N N . GLN A 1 135 ? 0.777 -18.052 -0.183 1.00 43.72 135 GLN A N 1
ATOM 1055 C CA . GLN A 1 135 ? 1.735 -18.467 -1.231 1.00 43.72 135 GLN A CA 1
ATOM 1056 C C . GLN A 1 135 ? 2.844 -19.369 -0.681 1.00 43.72 135 GLN A C 1
ATOM 1058 O O . GLN A 1 135 ? 3.211 -20.331 -1.396 1.00 43.72 135 GLN A O 1
#